Protein AF-A0A354DM74-F1 (afdb_monomer_lite)

Foldseek 3Di:
DVQPPQPFLDDPQQLQPPLQCPDRPSHRPHRDNDVVLNVVLVVVVVVVVVDPDPDPPPDDHSNPD

Radius of gyration: 11.96 Å; chains: 1; bounding box: 28×21×29 Å

Structure (mmCIF, N/CA/C/O backbone):
data_AF-A0A354DM74-F1
#
_entry.id   AF-A0A354DM74-F1
#
loop_
_atom_site.group_PDB
_atom_site.id
_atom_site.type_symbol
_atom_site.label_atom_id
_atom_site.label_alt_id
_atom_site.label_comp_id
_atom_site.label_asym_id
_atom_site.label_entity_id
_atom_site.label_seq_id
_atom_site.pdbx_PDB_ins_code
_atom_site.Cartn_x
_atom_site.Cartn_y
_atom_site.Cartn_z
_atom_site.occupancy
_atom_site.B_iso_or_equiv
_atom_site.auth_seq_id
_atom_site.auth_comp_id
_atom_site.auth_asym_id
_atom_site.auth_atom_id
_atom_site.pdbx_PDB_model_num
ATOM 1 N N . THR A 1 1 ? 7.473 -5.833 -5.113 1.00 57.22 1 THR A N 1
ATOM 2 C CA . THR A 1 1 ? 8.436 -4.782 -4.688 1.00 57.22 1 THR A CA 1
ATOM 3 C C . THR A 1 1 ? 9.774 -5.322 -4.218 1.00 57.22 1 THR A C 1
ATOM 5 O O . THR A 1 1 ? 10.760 -4.599 -4.324 1.00 57.22 1 THR A O 1
ATOM 8 N N . GLY A 1 2 ? 9.855 -6.576 -3.750 1.00 64.62 2 GLY A N 1
ATOM 9 C CA . GLY A 1 2 ? 11.128 -7.271 -3.532 1.00 64.62 2 GLY A CA 1
ATOM 10 C C . GLY A 1 2 ? 12.093 -6.530 -2.604 1.00 64.62 2 GLY A C 1
ATOM 11 O O . GLY A 1 2 ? 13.267 -6.442 -2.936 1.00 64.62 2 GLY A O 1
ATOM 12 N N . TYR A 1 3 ? 11.603 -5.950 -1.501 1.00 68.44 3 TYR A N 1
ATOM 13 C CA . TYR A 1 3 ? 12.402 -5.137 -0.567 1.00 68.44 3 TYR A CA 1
ATOM 14 C C . TYR A 1 3 ? 13.153 -3.987 -1.253 1.00 68.44 3 TYR A C 1
ATOM 16 O O . TYR A 1 3 ? 14.378 -3.935 -1.236 1.00 68.44 3 TYR A O 1
ATOM 24 N N . PHE A 1 4 ? 12.423 -3.079 -1.904 1.00 62.44 4 PHE A N 1
ATOM 25 C CA . PHE A 1 4 ? 13.002 -1.948 -2.646 1.00 62.44 4 PHE A CA 1
ATOM 26 C C . PHE A 1 4 ? 13.930 -2.335 -3.813 1.00 62.44 4 PHE A C 1
ATOM 28 O O . PHE A 1 4 ? 14.659 -1.492 -4.337 1.00 62.44 4 PHE A O 1
ATOM 35 N N . ARG A 1 5 ? 13.901 -3.592 -4.269 1.00 66.19 5 ARG A N 1
ATOM 36 C CA . ARG A 1 5 ? 14.650 -4.023 -5.461 1.00 66.19 5 ARG A CA 1
ATOM 37 C C . ARG A 1 5 ? 13.870 -3.788 -6.757 1.00 66.19 5 ARG A C 1
ATOM 39 O O . ARG A 1 5 ? 14.492 -3.736 -7.807 1.00 66.19 5 ARG A O 1
ATOM 46 N N . PHE A 1 6 ? 12.543 -3.607 -6.681 1.00 65.38 6 PHE A N 1
ATOM 47 C CA . PHE A 1 6 ? 11.662 -3.216 -7.802 1.00 65.38 6 PHE A CA 1
ATOM 48 C C . PHE A 1 6 ? 11.839 -4.052 -9.091 1.00 65.38 6 PHE A C 1
ATOM 50 O O . PHE A 1 6 ? 11.734 -3.532 -10.193 1.00 65.38 6 PHE A O 1
ATOM 57 N N . GLY A 1 7 ? 12.105 -5.357 -8.964 1.00 60.97 7 GLY A N 1
ATOM 58 C CA . GLY A 1 7 ? 12.318 -6.277 -10.096 1.00 60.97 7 GLY A CA 1
ATOM 59 C C . GLY A 1 7 ? 11.053 -6.964 -10.632 1.00 60.97 7 GLY A C 1
ATOM 60 O O . GLY A 1 7 ? 11.161 -8.038 -11.208 1.00 60.97 7 GLY A O 1
ATOM 61 N N . GLY A 1 8 ? 9.870 -6.404 -10.370 1.00 69.75 8 GLY A N 1
ATOM 62 C CA . GLY A 1 8 ? 8.572 -6.954 -10.788 1.00 69.75 8 GLY A CA 1
ATOM 63 C C . GLY A 1 8 ? 7.641 -5.838 -11.266 1.00 69.75 8 GLY A C 1
ATOM 64 O O . GLY A 1 8 ? 8.119 -4.788 -11.678 1.00 69.75 8 GLY A O 1
ATOM 65 N N . ASP A 1 9 ? 6.326 -6.006 -11.140 1.00 71.56 9 ASP A N 1
ATOM 66 C CA . ASP A 1 9 ? 5.328 -5.089 -11.735 1.00 71.56 9 ASP A CA 1
ATOM 67 C C . ASP A 1 9 ? 5.255 -3.677 -11.125 1.00 71.56 9 ASP A C 1
ATOM 69 O O . ASP A 1 9 ? 4.480 -2.835 -11.576 1.00 71.56 9 ASP A O 1
ATOM 73 N N . VAL A 1 10 ? 6.020 -3.414 -10.064 1.00 76.62 10 VAL A N 1
ATOM 74 C CA . VAL A 1 10 ? 5.983 -2.151 -9.321 1.00 76.62 10 VAL A CA 1
ATOM 75 C C . VAL A 1 10 ? 7.270 -1.382 -9.548 1.00 76.62 10 VAL A C 1
ATOM 77 O O . VAL A 1 10 ? 8.357 -1.879 -9.237 1.00 76.62 10 VAL A O 1
ATOM 80 N N . ARG A 1 11 ? 7.131 -0.141 -10.009 1.00 78.81 11 ARG A N 1
ATOM 81 C CA . ARG A 1 11 ? 8.232 0.802 -10.218 1.00 78.81 11 ARG A CA 1
ATOM 82 C C . ARG A 1 11 ? 8.504 1.644 -8.970 1.00 78.81 11 ARG A C 1
ATOM 84 O O . ARG A 1 11 ? 7.641 1.793 -8.103 1.00 78.81 11 ARG A O 1
ATOM 91 N N . LYS A 1 12 ? 9.714 2.205 -8.886 1.00 76.62 12 LYS A N 1
ATOM 92 C CA . LYS A 1 12 ? 10.180 3.02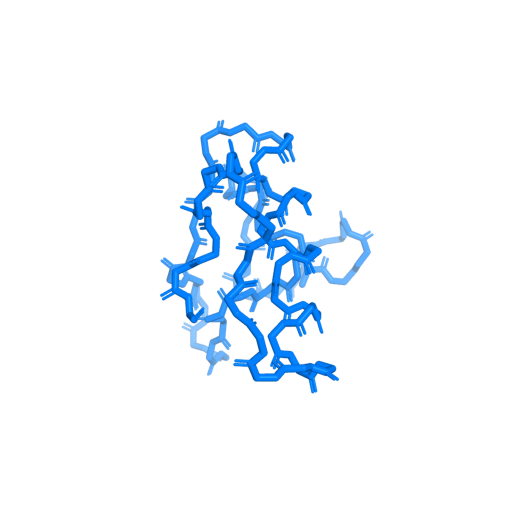1 -7.748 1.00 76.62 12 LYS A CA 1
ATOM 93 C C . LYS A 1 12 ? 9.294 4.234 -7.500 1.00 76.62 12 LYS A C 1
ATOM 95 O O . LYS A 1 12 ? 9.014 4.573 -6.358 1.00 76.62 12 LYS A O 1
ATOM 100 N N . GLU A 1 13 ? 8.822 4.840 -8.578 1.00 83.56 13 GLU A N 1
ATOM 101 C CA . GLU A 1 13 ? 8.089 6.101 -8.575 1.00 83.56 13 GLU A CA 1
ATOM 102 C C . GLU A 1 13 ? 6.654 5.933 -8.062 1.00 83.56 13 GLU A C 1
ATOM 104 O O . GLU A 1 13 ? 5.999 6.915 -7.729 1.00 83.56 13 GLU A O 1
ATOM 109 N N . GLN A 1 14 ? 6.160 4.693 -7.978 1.00 85.56 14 GLN A N 1
ATOM 110 C CA . GLN A 1 14 ? 4.786 4.413 -7.570 1.00 85.56 14 GLN A CA 1
ATOM 111 C C . GLN A 1 14 ? 4.597 4.415 -6.051 1.00 85.56 14 GLN A C 1
ATOM 113 O O . GLN A 1 14 ? 3.459 4.339 -5.598 1.00 85.56 14 GLN A O 1
ATOM 118 N N . ASN A 1 15 ? 5.676 4.422 -5.256 1.00 88.19 15 ASN A N 1
ATOM 119 C CA . ASN A 1 15 ? 5.631 4.304 -3.789 1.00 88.19 15 ASN A CA 1
ATOM 120 C C . ASN A 1 15 ? 4.787 3.114 -3.269 1.00 88.19 15 ASN A C 1
ATOM 122 O O . ASN A 1 15 ? 4.418 3.061 -2.102 1.00 88.19 15 ASN A O 1
ATOM 126 N N . ASN A 1 16 ? 4.466 2.131 -4.114 1.00 87.00 16 ASN A N 1
ATOM 127 C CA . ASN A 1 16 ? 3.609 1.005 -3.760 1.00 87.00 16 ASN A CA 1
ATOM 128 C C . ASN A 1 16 ? 4.445 -0.105 -3.123 1.00 87.00 16 ASN A C 1
ATOM 130 O O . ASN A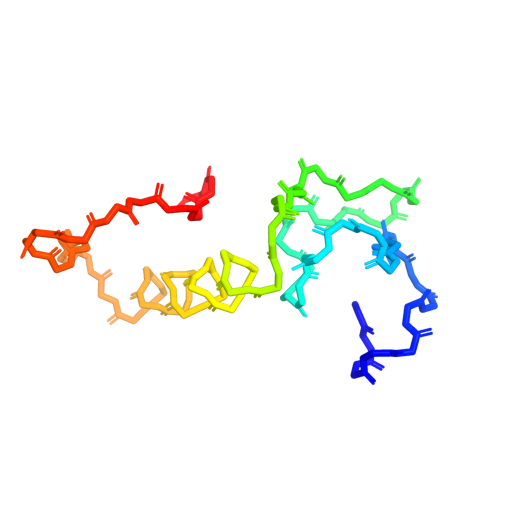 1 16 ? 4.804 -1.066 -3.789 1.00 87.00 16 ASN A O 1
ATOM 134 N N . PHE A 1 17 ? 4.792 0.013 -1.844 1.00 86.81 17 PHE A N 1
ATOM 135 C CA . PHE A 1 17 ? 5.750 -0.901 -1.209 1.00 86.81 17 PHE A CA 1
ATOM 136 C C . PHE A 1 17 ? 5.217 -2.314 -0.948 1.00 86.81 17 PHE A C 1
ATOM 138 O O . PHE A 1 17 ? 6.020 -3.250 -0.883 1.00 86.81 17 PHE A O 1
ATOM 145 N N . ALA A 1 18 ? 3.896 -2.493 -0.871 1.00 85.00 18 ALA A N 1
ATOM 146 C CA . ALA A 1 18 ? 3.267 -3.801 -0.664 1.00 85.00 18 ALA A CA 1
ATOM 147 C C . ALA A 1 18 ? 2.930 -4.536 -1.974 1.00 85.00 18 ALA A C 1
ATOM 149 O O . ALA A 1 18 ? 2.514 -5.689 -1.941 1.00 85.00 18 ALA A O 1
ATOM 150 N N . GLY A 1 19 ? 3.113 -3.901 -3.138 1.00 84.88 19 GLY A N 1
ATOM 151 C CA . GLY A 1 19 ? 2.663 -4.473 -4.410 1.00 84.88 19 GLY A CA 1
ATOM 152 C C . GLY A 1 19 ? 1.146 -4.605 -4.497 1.00 84.88 19 GLY A C 1
ATOM 153 O O . GLY A 1 19 ? 0.637 -5.535 -5.117 1.00 84.88 19 GLY A O 1
ATOM 154 N N . ILE A 1 20 ? 0.428 -3.663 -3.883 1.00 85.94 20 ILE A N 1
ATOM 155 C CA . ILE A 1 20 ? -1.031 -3.617 -3.873 1.00 85.94 20 ILE A CA 1
ATOM 156 C C . ILE A 1 20 ? -1.523 -3.574 -5.321 1.00 85.94 20 ILE A C 1
ATOM 158 O O . ILE A 1 20 ? -1.169 -2.676 -6.088 1.00 85.94 20 ILE A O 1
ATOM 162 N N . GLY A 1 21 ? -2.315 -4.573 -5.711 1.00 81.50 21 GLY A N 1
ATOM 163 C CA . GLY A 1 21 ? -2.885 -4.659 -7.055 1.00 81.50 21 GLY A CA 1
ATOM 164 C C . GLY A 1 21 ? -1.885 -4.935 -8.187 1.00 81.50 21 GLY A C 1
ATOM 165 O O . GLY A 1 21 ? -2.215 -4.638 -9.335 1.00 81.50 21 GLY A O 1
ATOM 166 N N . ALA A 1 22 ? -0.696 -5.473 -7.895 1.00 80.06 22 ALA A N 1
ATOM 167 C CA . ALA A 1 22 ? 0.197 -6.050 -8.903 1.00 80.06 22 ALA A CA 1
ATOM 168 C C . ALA A 1 22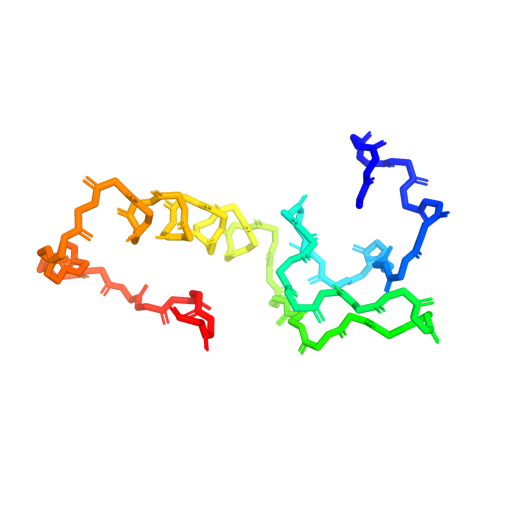 ? -0.324 -7.433 -9.340 1.00 80.06 22 ALA A C 1
ATOM 170 O O . ALA A 1 22 ? -0.638 -8.262 -8.485 1.00 80.06 22 ALA A O 1
ATOM 171 N N . ILE A 1 23 ? -0.453 -7.669 -10.651 1.00 75.94 23 ILE A N 1
ATOM 172 C CA . ILE A 1 23 ? -1.078 -8.890 -11.202 1.00 75.94 23 ILE A CA 1
ATOM 173 C C . ILE A 1 23 ? -0.156 -9.738 -12.098 1.00 75.94 23 ILE A C 1
ATOM 175 O O . ILE A 1 23 ? -0.626 -10.688 -12.716 1.00 75.94 23 ILE A O 1
ATOM 179 N N . GLY A 1 24 ? 1.146 -9.450 -12.155 1.00 66.38 24 GLY A N 1
ATOM 180 C CA . GLY A 1 24 ? 2.129 -10.252 -12.893 1.00 66.38 24 GLY A CA 1
ATOM 181 C C . GLY A 1 24 ? 2.257 -9.928 -14.383 1.00 66.38 24 GLY A C 1
ATOM 182 O O . GLY A 1 24 ? 2.938 -10.660 -15.096 1.00 66.38 24 GLY A O 1
ATOM 183 N N . ASP A 1 25 ? 1.607 -8.869 -14.873 1.00 68.94 25 ASP A N 1
ATOM 184 C CA . ASP A 1 25 ? 1.624 -8.443 -16.282 1.00 68.94 25 ASP A CA 1
ATOM 185 C C . ASP A 1 25 ? 2.522 -7.217 -16.538 1.00 68.94 25 ASP A C 1
ATOM 187 O O . ASP A 1 25 ? 2.440 -6.577 -17.587 1.00 68.94 25 ASP A O 1
ATOM 191 N N . GLY A 1 26 ? 3.376 -6.856 -15.577 1.00 61.50 26 GLY A N 1
ATOM 192 C CA . GLY A 1 26 ? 4.172 -5.633 -15.618 1.00 61.50 26 GLY A CA 1
ATOM 193 C C . GLY A 1 26 ? 3.408 -4.376 -15.195 1.00 61.50 26 GLY A C 1
ATOM 194 O O . GLY A 1 26 ? 3.983 -3.284 -15.255 1.00 61.50 26 GLY A O 1
ATOM 195 N N . SER A 1 27 ? 2.146 -4.495 -14.762 1.00 60.59 27 SER A N 1
ATOM 196 C CA . SER A 1 27 ? 1.341 -3.380 -14.267 1.00 60.59 27 SER A CA 1
ATOM 197 C C . SER A 1 27 ? 1.019 -3.494 -12.771 1.00 60.59 27 SER A C 1
ATOM 199 O O . SER A 1 27 ? 0.493 -4.485 -12.261 1.00 60.59 27 SER A O 1
ATOM 201 N N . SER A 1 28 ? 1.327 -2.418 -12.050 1.00 67.75 28 SER A N 1
ATOM 202 C CA . SER A 1 28 ? 0.820 -2.149 -10.708 1.00 67.75 28 SER A CA 1
ATOM 203 C C . SER A 1 28 ? -0.293 -1.122 -10.820 1.00 67.75 28 SER A C 1
ATOM 205 O O . SER A 1 28 ? -0.053 -0.015 -11.308 1.00 67.75 28 SER A O 1
ATOM 207 N N . ARG A 1 29 ? -1.497 -1.469 -10.355 1.00 74.00 29 ARG A N 1
ATOM 208 C CA . ARG A 1 29 ? -2.642 -0.547 -10.388 1.00 74.00 29 ARG A CA 1
ATOM 209 C C . ARG A 1 29 ? -2.627 0.493 -9.270 1.00 74.00 29 ARG A C 1
ATOM 211 O O . ARG A 1 29 ? -3.222 1.549 -9.450 1.00 74.00 29 ARG A O 1
ATOM 218 N N . ALA A 1 30 ? -1.950 0.231 -8.151 1.00 86.25 30 ALA A N 1
ATOM 219 C CA . ALA A 1 30 ? -1.819 1.213 -7.079 1.00 86.25 30 ALA A CA 1
ATOM 220 C C . ALA A 1 30 ? -0.534 2.039 -7.239 1.00 86.25 30 ALA A C 1
ATOM 222 O O . ALA A 1 30 ? 0.543 1.502 -7.522 1.00 86.25 30 ALA A O 1
ATOM 223 N N . SER A 1 31 ? -0.666 3.351 -7.057 1.00 88.75 31 SER A N 1
ATOM 224 C CA . SER A 1 31 ? 0.425 4.322 -7.039 1.00 88.75 31 SER A CA 1
ATOM 225 C C . SER A 1 31 ? 0.089 5.408 -6.024 1.00 88.75 31 SER A C 1
ATOM 227 O O . SER A 1 31 ? -1.037 5.900 -6.014 1.00 88.75 31 SER A O 1
ATOM 229 N N . PHE A 1 32 ? 1.064 5.795 -5.210 1.00 91.44 32 PHE A N 1
ATOM 230 C CA . PHE A 1 32 ? 0.899 6.759 -4.124 1.00 91.44 32 PHE A CA 1
ATOM 231 C C . PHE A 1 32 ? 1.792 7.972 -4.356 1.00 91.44 32 PHE A C 1
ATOM 233 O O . PHE A 1 32 ? 2.908 7.850 -4.875 1.00 91.44 32 PHE A O 1
ATOM 240 N N . LYS A 1 33 ? 1.301 9.157 -3.994 1.00 90.81 33 LYS A N 1
ATOM 241 C CA . LYS A 1 33 ? 1.975 10.424 -4.290 1.00 90.81 33 LYS A CA 1
ATOM 242 C C . LYS A 1 33 ? 3.235 10.591 -3.451 1.00 90.81 33 LYS A C 1
ATOM 244 O O . LYS A 1 33 ? 4.219 11.156 -3.926 1.00 90.81 33 LYS A O 1
ATOM 249 N N . THR A 1 34 ? 3.211 10.091 -2.219 1.00 92.06 34 THR A N 1
ATOM 250 C CA . THR A 1 34 ? 4.337 10.164 -1.287 1.00 92.06 34 THR A CA 1
ATOM 251 C C . THR A 1 34 ? 4.716 8.780 -0.767 1.00 92.06 34 THR A C 1
ATOM 253 O O . THR A 1 34 ? 3.929 7.833 -0.798 1.00 92.06 34 THR A O 1
ATOM 256 N N . MET A 1 35 ? 5.947 8.658 -0.265 1.00 90.94 35 MET A N 1
ATOM 257 C CA . MET A 1 35 ? 6.384 7.441 0.426 1.00 90.94 35 MET A CA 1
ATOM 258 C C . MET A 1 35 ? 5.543 7.183 1.683 1.00 90.94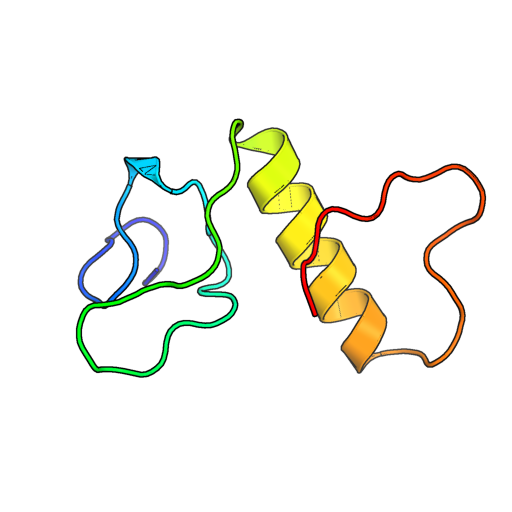 35 MET A C 1
ATOM 260 O O . MET A 1 35 ? 5.240 6.038 1.996 1.00 90.94 35 MET A O 1
ATOM 264 N N . GLU A 1 36 ? 5.140 8.244 2.381 1.00 93.00 36 GLU A N 1
ATOM 265 C CA . GLU A 1 36 ? 4.282 8.161 3.563 1.00 93.00 36 GLU A CA 1
ATOM 266 C C . GLU A 1 36 ? 2.925 7.528 3.230 1.00 93.00 36 GLU A C 1
ATOM 268 O O . GLU A 1 36 ? 2.547 6.542 3.859 1.00 93.00 36 GLU A O 1
ATOM 273 N N . GLU A 1 37 ? 2.254 7.999 2.173 1.00 92.25 37 GLU A N 1
ATOM 274 C CA . GLU A 1 37 ? 1.009 7.397 1.677 1.00 92.25 37 GLU A CA 1
ATOM 275 C C . GLU A 1 37 ? 1.193 5.913 1.328 1.00 92.25 37 GLU A C 1
ATOM 277 O O . GLU A 1 37 ? 0.357 5.082 1.677 1.00 92.25 37 GLU A O 1
ATOM 282 N N . GLY A 1 38 ? 2.315 5.554 0.698 1.00 91.25 38 GLY A N 1
ATOM 283 C CA . GLY A 1 38 ? 2.633 4.165 0.370 1.00 91.25 38 GLY A CA 1
ATOM 284 C C . GLY A 1 38 ? 2.798 3.252 1.589 1.00 91.25 38 GLY A C 1
ATOM 285 O O . GLY A 1 38 ? 2.403 2.084 1.552 1.00 91.25 38 GLY A O 1
ATOM 286 N N . VAL A 1 39 ? 3.369 3.768 2.683 1.00 92.25 39 VAL A N 1
ATOM 287 C CA . VAL A 1 39 ? 3.490 3.036 3.955 1.00 92.25 39 VAL A CA 1
ATOM 288 C C . VAL A 1 39 ? 2.129 2.918 4.640 1.00 92.25 39 VAL A C 1
ATOM 290 O O . VAL A 1 39 ? 1.776 1.828 5.091 1.00 92.25 39 VAL A O 1
ATOM 293 N N . ILE A 1 40 ? 1.345 3.999 4.668 1.00 92.62 40 ILE A N 1
ATOM 294 C CA . ILE A 1 40 ? -0.012 4.000 5.229 1.00 92.62 40 ILE A CA 1
ATOM 295 C C . ILE A 1 40 ? -0.889 2.977 4.502 1.00 92.62 40 ILE A C 1
ATOM 297 O O . ILE A 1 40 ? -1.519 2.148 5.157 1.00 92.62 40 ILE A O 1
ATOM 301 N N . ALA A 1 41 ? -0.869 2.962 3.167 1.00 92.12 41 ALA A N 1
ATOM 302 C CA . ALA A 1 41 ? -1.625 2.001 2.369 1.00 92.12 41 ALA A CA 1
ATOM 303 C C . ALA A 1 41 ? -1.228 0.548 2.674 1.00 92.12 41 ALA A C 1
ATOM 305 O O . ALA A 1 41 ? -2.090 -0.314 2.792 1.00 92.12 41 ALA A O 1
ATOM 306 N N . HIS A 1 42 ? 0.064 0.263 2.876 1.00 91.50 42 HIS A N 1
ATOM 307 C CA . HIS A 1 42 ? 0.518 -1.075 3.269 1.00 91.50 42 HIS A CA 1
ATOM 308 C C . HIS A 1 42 ? -0.059 -1.489 4.634 1.00 91.50 42 HIS A C 1
ATOM 310 O O . HIS A 1 42 ? -0.562 -2.603 4.788 1.00 91.50 42 HIS A O 1
ATOM 316 N N . ILE A 1 43 ? -0.021 -0.594 5.623 1.00 91.56 43 ILE A N 1
ATOM 317 C CA . ILE A 1 43 ? -0.556 -0.871 6.962 1.00 91.56 43 ILE A CA 1
ATOM 318 C C . ILE A 1 43 ? -2.073 -1.076 6.905 1.00 91.56 43 ILE A C 1
ATOM 320 O O . ILE A 1 43 ? -2.579 -2.016 7.515 1.00 91.56 43 ILE A O 1
ATOM 324 N N . GLN A 1 44 ? -2.790 -0.239 6.154 1.00 91.12 44 GLN A N 1
ATOM 325 C CA . GLN A 1 44 ? -4.236 -0.367 5.961 1.00 91.12 44 GLN A CA 1
ATOM 326 C C . GLN A 1 44 ? -4.601 -1.691 5.279 1.00 91.12 44 GLN A C 1
ATOM 328 O O . GLN A 1 44 ? -5.510 -2.374 5.750 1.00 91.12 44 GLN A O 1
ATOM 333 N N . HIS A 1 45 ? -3.827 -2.117 4.278 1.00 91.00 45 HIS A N 1
ATOM 334 C CA . HIS A 1 45 ? -4.018 -3.407 3.616 1.00 91.00 45 HIS A CA 1
ATOM 335 C C . HIS A 1 45 ? -3.878 -4.583 4.583 1.00 91.00 45 HIS A C 1
ATOM 337 O O . HIS A 1 45 ? -4.693 -5.506 4.603 1.00 91.00 45 HIS A O 1
ATOM 343 N N . LEU A 1 46 ? -2.850 -4.542 5.437 1.00 90.75 46 LEU A N 1
ATOM 344 C CA . LEU A 1 46 ? -2.649 -5.557 6.466 1.00 90.75 46 LEU A CA 1
ATOM 345 C C . LEU A 1 46 ? -3.776 -5.530 7.507 1.00 90.75 46 LEU A C 1
ATOM 347 O O . LEU A 1 46 ? -4.267 -6.581 7.912 1.00 90.75 46 LEU A O 1
ATOM 351 N N . TYR A 1 47 ? -4.213 -4.337 7.915 1.00 90.12 47 TYR A N 1
ATOM 352 C CA . TYR A 1 47 ? -5.323 -4.168 8.848 1.00 90.12 47 TYR A CA 1
ATOM 353 C C . TYR A 1 47 ? -6.607 -4.808 8.306 1.00 90.12 47 TYR A C 1
ATOM 355 O O . TYR A 1 47 ? -7.240 -5.583 9.021 1.00 90.12 47 TYR A O 1
ATOM 363 N N . ALA A 1 48 ? -6.939 -4.573 7.034 1.00 88.44 48 ALA A N 1
ATOM 364 C CA . ALA A 1 48 ? -8.102 -5.164 6.375 1.00 88.44 48 ALA A CA 1
ATOM 365 C C . ALA A 1 48 ? -8.060 -6.706 6.330 1.00 88.44 48 ALA A C 1
ATOM 367 O O . ALA A 1 48 ? -9.104 -7.352 6.395 1.00 88.44 48 ALA A O 1
ATOM 368 N N . TYR A 1 49 ? -6.871 -7.323 6.286 1.00 89.94 49 TYR A N 1
ATOM 369 C CA . TYR A 1 49 ? -6.742 -8.781 6.419 1.00 89.94 49 TYR A CA 1
ATOM 370 C C . TYR A 1 49 ? -6.970 -9.293 7.842 1.00 89.94 49 TYR A C 1
ATOM 372 O O . TYR A 1 49 ? -7.398 -10.432 8.029 1.00 89.94 49 TYR A O 1
ATOM 380 N N . CYS A 1 50 ? -6.653 -8.488 8.852 1.00 91.00 50 CYS A N 1
ATOM 381 C CA . CYS A 1 50 ? -6.719 -8.907 10.248 1.00 91.00 50 CYS A CA 1
ATOM 382 C C . CYS A 1 50 ? -8.073 -8.619 10.908 1.00 91.00 50 CYS A C 1
ATOM 384 O O . CYS A 1 50 ? -8.354 -9.159 11.978 1.00 91.00 50 CYS A O 1
ATOM 386 N N . THR A 1 51 ? -8.900 -7.749 10.328 1.00 87.44 51 THR A N 1
ATOM 387 C CA . THR A 1 51 ? -10.161 -7.324 10.940 1.00 87.44 51 THR A CA 1
ATOM 388 C C . THR A 1 51 ? -11.167 -6.827 9.909 1.00 87.44 51 THR A C 1
ATOM 390 O O . THR A 1 51 ? -10.810 -6.262 8.885 1.00 87.44 51 THR A O 1
ATOM 393 N N . THR A 1 52 ? -12.454 -6.983 10.221 1.00 85.75 52 THR A N 1
ATOM 394 C CA . THR A 1 52 ? -13.575 -6.415 9.453 1.00 85.75 52 THR A CA 1
ATOM 395 C C . THR A 1 52 ? -14.043 -5.064 9.997 1.00 85.75 52 THR A C 1
ATOM 397 O O . THR A 1 52 ? -15.030 -4.503 9.521 1.00 85.75 52 THR A O 1
ATOM 400 N N . LYS A 1 53 ? -13.390 -4.556 11.050 1.00 85.94 53 LYS A N 1
ATOM 401 C CA . LYS A 1 53 ? -13.657 -3.216 11.583 1.00 85.94 53 LYS A CA 1
ATOM 402 C C . LYS A 1 53 ? -13.233 -2.164 10.554 1.00 85.94 53 LYS A C 1
ATOM 404 O O . LYS A 1 53 ? -12.228 -2.369 9.876 1.00 85.94 53 LYS A O 1
ATOM 409 N N . PRO A 1 54 ? -13.956 -1.036 10.459 1.00 80.38 54 PRO A N 1
ATOM 410 C CA . PRO A 1 54 ? -13.532 0.065 9.608 1.00 80.38 54 PRO A CA 1
ATOM 411 C C . PRO A 1 54 ? -12.151 0.571 10.036 1.00 80.38 54 PRO A C 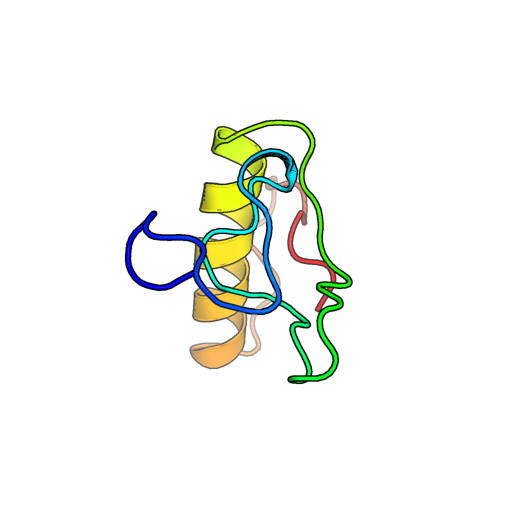1
ATOM 413 O O . PRO A 1 54 ? -11.771 0.448 11.206 1.00 80.38 54 PRO A O 1
ATOM 416 N N . VAL A 1 55 ? -11.421 1.156 9.084 1.00 76.75 55 VAL A N 1
ATOM 417 C CA . VAL A 1 55 ? -10.164 1.864 9.359 1.00 76.75 55 VAL A CA 1
ATOM 418 C C . VAL A 1 55 ? -10.408 2.885 10.476 1.00 76.75 55 VAL A C 1
ATOM 420 O O . VAL A 1 55 ? -11.502 3.449 10.574 1.00 76.75 55 VAL A O 1
ATOM 423 N N . LEU A 1 56 ? -9.417 3.053 11.360 1.00 70.88 56 LEU A N 1
ATOM 424 C CA . LEU A 1 56 ? -9.526 3.863 12.575 1.00 70.88 56 LEU A CA 1
ATOM 425 C C . LEU A 1 56 ? -10.198 5.213 12.291 1.00 70.88 56 LEU A C 1
ATOM 427 O O . LEU A 1 56 ? -9.831 5.924 11.356 1.00 70.88 56 LEU A O 1
ATOM 431 N N . ALA A 1 57 ? -11.198 5.553 13.106 1.00 68.19 57 ALA A N 1
ATOM 432 C CA . ALA A 1 57 ? -11.947 6.792 12.955 1.00 68.19 57 ALA A CA 1
ATOM 433 C C . ALA A 1 57 ? -10.993 8.000 13.009 1.00 68.19 57 ALA A C 1
ATOM 435 O O . ALA A 1 57 ? -10.321 8.205 14.017 1.00 68.19 57 ALA A O 1
ATOM 436 N N . GLY A 1 58 ? -10.952 8.782 11.926 1.00 73.75 58 GLY A N 1
ATOM 437 C CA . GLY A 1 58 ? -10.092 9.963 11.784 1.00 73.75 58 GLY A CA 1
ATOM 438 C C . GLY A 1 58 ? -8.938 9.806 10.789 1.00 73.75 58 GLY A C 1
ATOM 439 O O . GLY A 1 58 ? -8.361 10.814 10.393 1.00 73.75 58 GLY A O 1
ATOM 440 N N . GLU A 1 59 ? -8.639 8.587 10.338 1.00 79.88 59 GLU A N 1
ATOM 441 C CA . GLU A 1 59 ? -7.607 8.341 9.326 1.00 79.88 59 GLU A CA 1
ATOM 442 C C . GLU A 1 59 ? -8.167 8.435 7.901 1.00 79.88 59 GLU A C 1
ATOM 444 O O . GLU A 1 59 ? -9.293 8.018 7.618 1.00 79.88 59 GLU A O 1
ATOM 449 N N . THR A 1 60 ? -7.357 8.955 6.976 1.00 85.31 60 THR A N 1
ATOM 450 C CA . THR A 1 60 ? -7.702 8.938 5.546 1.00 85.31 60 THR A CA 1
ATOM 451 C C . THR A 1 60 ? -7.419 7.551 4.979 1.00 85.31 60 THR A C 1
ATOM 453 O O . THR A 1 60 ? -6.322 7.021 5.148 1.00 85.31 60 THR A O 1
ATOM 456 N N . VAL A 1 61 ? -8.394 6.952 4.291 1.00 88.00 61 VAL A N 1
ATOM 457 C CA . VAL A 1 61 ? -8.194 5.674 3.594 1.00 88.00 61 VAL A CA 1
ATOM 458 C C . VAL A 1 61 ? -7.373 5.926 2.332 1.00 88.00 61 VAL A C 1
ATOM 460 O O . VAL A 1 61 ? -7.801 6.658 1.441 1.00 88.00 61 VAL A O 1
ATOM 463 N N . VAL A 1 62 ? -6.179 5.343 2.292 1.00 90.06 62 VAL A N 1
ATOM 464 C CA . VAL A 1 62 ? -5.212 5.446 1.194 1.00 90.06 62 VAL A CA 1
ATOM 465 C C . VAL A 1 62 ? -5.133 4.130 0.422 1.00 90.06 62 VAL A C 1
ATOM 467 O O . VAL A 1 62 ? -4.911 4.155 -0.787 1.00 90.06 62 VAL A O 1
ATOM 470 N N . ASP A 1 63 ? -5.335 2.985 1.083 1.00 87.12 63 ASP A N 1
ATOM 471 C CA . ASP A 1 63 ? -5.435 1.700 0.387 1.00 87.12 63 ASP A CA 1
ATOM 472 C C . ASP A 1 63 ? -6.660 1.690 -0.550 1.00 87.12 63 ASP A C 1
ATOM 474 O O . ASP A 1 63 ? -7.782 1.916 -0.095 1.00 87.12 63 ASP A O 1
ATOM 478 N N . PRO A 1 64 ? -6.480 1.444 -1.861 1.00 84.50 64 PRO A N 1
ATOM 479 C CA . PRO A 1 64 ? -7.590 1.344 -2.802 1.00 84.50 64 PRO A CA 1
ATOM 480 C C . PRO A 1 64 ? -8.404 0.036 -2.701 1.00 84.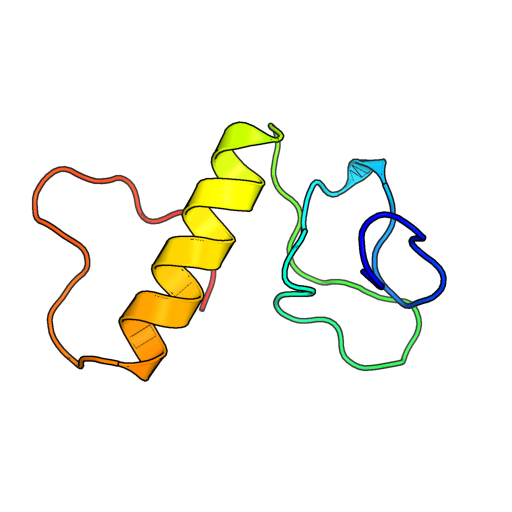50 64 PRO A C 1
ATOM 482 O O . PRO A 1 64 ? -9.275 -0.168 -3.552 1.00 84.50 64 PRO A O 1
ATOM 485 N N . ARG A 1 65 ? -8.102 -0.879 -1.766 1.00 78.50 65 ARG A N 1
ATOM 486 C CA . ARG A 1 65 ? -8.751 -2.198 -1.642 1.00 78.50 65 ARG A CA 1
ATOM 487 C C . ARG A 1 65 ? -9.519 -2.420 -0.347 1.00 78.50 65 ARG A C 1
ATOM 489 O O . ARG A 1 65 ? -9.134 -1.861 0.696 1.00 78.50 65 ARG A O 1
#

Sequence (65 aa):
TGYFRFGGDVRKEQNNFAGIGAIGDGSSRASFKTMEEGVIAHIQHLYAYCTTKPVLAGETVVDPR

pLDDT: mean 81.14, std 10.24, range [57.22, 93.0]

Secondary structure (DSSP, 8-state):
-TTTT--SS--GGG--TT-TTB-SSS-B----SSHHHHHHHHHHHHHHHH-SSPS-TTPPP----